Protein AF-A0A2V9XD97-F1 (afdb_monomer_lite)

Sequence (70 aa):
RTIYLLDTSSPDKPEPKPRQIKIGISDGVSTEVTEGLKEGEVVIIGSNMAEKPPTTGMPSNPFGGGMRRF

Radius of gyration: 23.36 Å; chains: 1; bounding box: 60×55×33 Å

Secondary structure (DSSP, 8-state):
-EEEEE-TT-TTSPPEEEEE-EEEEE-SS-EEEEES--TT--B------PPPPP--PPP--TT-------

pLDDT: mean 84.53, std 12.4, range [57.16, 97.88]

Foldseek 3Di:
DKWWFWDVPDVVDTDTDIWDFDWDDDPPVDIHTDDTDDPPTHTDPDDDDDPDPPDPDDPPDPPPDDDDDD

Structure (mmCIF, N/CA/C/O backbone):
data_AF-A0A2V9XD97-F1
#
_entry.id   AF-A0A2V9XD97-F1
#
loop_
_atom_site.group_PDB
_atom_site.id
_atom_site.type_symbol
_atom_site.label_atom_id
_atom_site.label_alt_id
_atom_site.label_comp_id
_atom_site.label_asym_id
_atom_site.label_entity_id
_atom_site.label_seq_id
_atom_site.pdbx_PDB_ins_code
_atom_site.Cartn_x
_atom_site.Cartn_y
_atom_site.Cartn_z
_atom_site.occupancy
_atom_site.B_iso_or_equiv
_atom_site.auth_seq_id
_atom_site.auth_comp_id
_atom_site.auth_asym_id
_atom_site.auth_atom_id
_atom_site.pdbx_PDB_model_num
ATOM 1 N N . ARG A 1 1 ? -2.597 -8.666 5.092 1.00 94.06 1 ARG A N 1
ATOM 2 C CA . ARG A 1 1 ? -1.816 -8.355 3.863 1.00 94.06 1 ARG A CA 1
ATOM 3 C C . ARG A 1 1 ? -0.519 -7.686 4.302 1.00 94.06 1 ARG A C 1
ATOM 5 O O . ARG A 1 1 ? -0.558 -6.976 5.296 1.00 94.06 1 ARG A O 1
ATOM 12 N N . THR A 1 2 ? 0.604 -7.927 3.628 1.00 96.50 2 THR A N 1
ATOM 13 C CA . THR A 1 2 ? 1.857 -7.213 3.928 1.00 96.50 2 THR A CA 1
ATOM 14 C C . THR A 1 2 ? 2.050 -6.098 2.914 1.00 96.50 2 THR A C 1
ATOM 16 O O . THR A 1 2 ? 1.897 -6.333 1.716 1.00 96.50 2 THR A O 1
ATOM 19 N N . ILE A 1 3 ? 2.370 -4.907 3.402 1.00 95.75 3 ILE A N 1
ATOM 20 C CA . ILE A 1 3 ? 2.864 -3.780 2.608 1.00 95.75 3 ILE A CA 1
ATOM 21 C C . ILE A 1 3 ? 4.253 -3.394 3.116 1.00 95.75 3 ILE A C 1
ATOM 23 O O . ILE A 1 3 ? 4.693 -3.889 4.156 1.00 95.75 3 ILE A O 1
ATOM 27 N N . TYR A 1 4 ? 4.940 -2.517 2.395 1.00 96.06 4 TYR A N 1
ATOM 28 C CA . TYR A 1 4 ? 6.263 -2.046 2.781 1.00 96.06 4 TYR A CA 1
ATOM 29 C C . TYR A 1 4 ? 6.234 -0.543 3.029 1.00 96.06 4 TYR A C 1
ATOM 31 O O . TYR A 1 4 ? 5.715 0.221 2.216 1.00 96.06 4 TYR A O 1
ATOM 39 N N . LEU A 1 5 ? 6.792 -0.147 4.165 1.00 95.25 5 LEU A N 1
ATOM 40 C CA . LEU A 1 5 ? 7.048 1.237 4.534 1.00 95.25 5 LEU A CA 1
ATOM 41 C C . LEU A 1 5 ? 8.435 1.637 4.047 1.00 95.25 5 LEU A C 1
ATOM 43 O O . LEU A 1 5 ? 9.361 0.828 4.102 1.00 95.25 5 LEU A O 1
ATOM 47 N N . LEU A 1 6 ? 8.586 2.878 3.605 1.00 91.94 6 LEU A N 1
ATOM 48 C CA . LEU A 1 6 ? 9.890 3.448 3.302 1.00 91.94 6 LEU A CA 1
ATOM 49 C C . LEU A 1 6 ? 10.437 4.129 4.557 1.00 91.94 6 LEU A C 1
ATOM 51 O O . LEU A 1 6 ? 9.823 5.068 5.060 1.00 91.94 6 LEU A O 1
ATOM 55 N N . ASP A 1 7 ? 11.581 3.676 5.072 1.00 85.69 7 ASP A N 1
ATOM 56 C CA . ASP A 1 7 ? 12.252 4.406 6.147 1.00 85.69 7 ASP A CA 1
ATOM 57 C C . ASP A 1 7 ? 12.950 5.650 5.589 1.00 85.69 7 ASP A C 1
ATOM 59 O O . ASP A 1 7 ? 13.972 5.555 4.911 1.00 85.69 7 ASP A O 1
ATOM 63 N N . THR A 1 8 ? 12.396 6.826 5.882 1.00 81.62 8 THR A N 1
ATOM 64 C CA . THR A 1 8 ? 12.947 8.116 5.446 1.00 81.62 8 THR A CA 1
ATOM 65 C C . THR A 1 8 ? 14.008 8.668 6.399 1.00 81.62 8 THR A C 1
ATOM 67 O O . THR A 1 8 ? 14.532 9.752 6.157 1.00 81.62 8 THR A O 1
ATOM 70 N N . SER A 1 9 ? 14.344 7.954 7.479 1.00 82.81 9 SER A N 1
ATOM 71 C CA . SER A 1 9 ? 15.351 8.400 8.456 1.00 82.81 9 SER A CA 1
ATOM 72 C C . SER A 1 9 ? 16.776 8.361 7.890 1.00 82.81 9 SER A C 1
ATOM 74 O O . SER A 1 9 ? 17.669 9.013 8.420 1.00 82.81 9 SER A O 1
ATOM 76 N N . SER A 1 10 ? 17.009 7.574 6.835 1.00 84.00 10 SER A N 1
ATOM 77 C CA . SER A 1 10 ? 18.302 7.420 6.157 1.00 84.00 10 SER A CA 1
ATOM 78 C C . SER A 1 10 ? 18.138 7.661 4.651 1.00 84.00 10 SER A C 1
ATOM 80 O O . SER A 1 10 ? 17.958 6.706 3.894 1.00 84.00 10 SER A O 1
ATOM 82 N N . PRO A 1 11 ? 18.174 8.928 4.195 1.00 79.06 11 PRO A N 1
ATOM 83 C CA . PRO A 1 11 ? 17.837 9.289 2.816 1.00 79.06 11 PRO A CA 1
ATOM 84 C C . PRO A 1 11 ? 18.766 8.665 1.764 1.00 79.06 11 PRO A C 1
ATOM 86 O O . PRO A 1 11 ? 18.326 8.404 0.649 1.00 79.06 11 PRO A O 1
ATOM 89 N N . ASP A 1 12 ? 20.016 8.357 2.119 1.00 84.75 12 ASP A N 1
ATOM 90 C CA . ASP A 1 12 ? 20.992 7.765 1.193 1.00 84.75 12 ASP A CA 1
ATOM 91 C C . ASP A 1 12 ? 20.795 6.255 0.975 1.00 84.75 12 ASP A C 1
ATOM 93 O O . ASP A 1 12 ? 21.335 5.679 0.028 1.00 84.75 12 ASP A O 1
ATOM 97 N N . LYS A 1 13 ? 20.049 5.588 1.865 1.00 83.25 13 LYS A N 1
ATOM 98 C CA . LYS A 1 13 ? 19.778 4.143 1.824 1.00 83.25 13 LYS A CA 1
ATOM 99 C C . LYS A 1 13 ? 18.367 3.859 2.341 1.00 83.25 13 LYS A C 1
ATOM 101 O O . LYS A 1 13 ? 18.212 3.354 3.453 1.00 83.25 13 LYS A O 1
ATOM 106 N N . PRO A 1 14 ? 17.332 4.191 1.559 1.00 83.25 14 PRO A N 1
ATOM 107 C CA . PRO A 1 14 ? 15.968 3.918 1.966 1.00 83.25 14 PRO A CA 1
ATOM 108 C C . PRO A 1 14 ? 15.714 2.404 1.955 1.00 83.25 14 PRO A C 1
ATOM 110 O O . PRO A 1 14 ? 15.806 1.750 0.915 1.00 83.25 14 PRO A O 1
ATOM 113 N N . GLU A 1 15 ? 15.394 1.839 3.119 1.00 88.44 15 GLU A N 1
ATOM 114 C CA . GLU A 1 15 ? 15.126 0.407 3.271 1.00 88.44 15 GLU A CA 1
ATOM 115 C C . GLU A 1 15 ? 13.617 0.127 3.391 1.00 88.44 15 GLU A C 1
ATOM 117 O O . GLU A 1 15 ? 12.932 0.760 4.205 1.00 88.44 15 GLU A O 1
ATOM 122 N N . PRO A 1 16 ? 13.073 -0.831 2.613 1.00 92.38 16 PRO A N 1
ATOM 123 C CA . PRO A 1 16 ? 11.677 -1.230 2.714 1.00 92.38 16 PRO A CA 1
ATOM 124 C C . PRO A 1 16 ? 11.442 -2.055 3.985 1.00 92.38 16 PRO A C 1
ATOM 126 O O . PRO A 1 16 ? 11.975 -3.155 4.144 1.00 92.38 16 PRO A O 1
ATOM 129 N N . LYS A 1 17 ? 10.581 -1.567 4.878 1.00 93.81 17 LYS A N 1
ATOM 130 C CA . LYS A 1 17 ? 10.218 -2.252 6.124 1.00 93.81 17 LYS A CA 1
ATOM 131 C C . LYS A 1 17 ? 8.856 -2.931 5.997 1.00 93.81 17 LYS A C 1
ATOM 133 O O . LYS A 1 17 ? 7.864 -2.242 5.753 1.00 93.81 17 LYS A O 1
ATOM 138 N N . PRO A 1 18 ? 8.752 -4.257 6.190 1.00 95.94 18 PRO A N 1
ATOM 139 C CA . PRO A 1 18 ? 7.472 -4.940 6.094 1.00 95.94 18 PRO A CA 1
ATOM 140 C C . PRO A 1 18 ? 6.514 -4.496 7.207 1.00 95.94 18 PRO A C 1
ATOM 142 O O . PRO A 1 18 ? 6.888 -4.286 8.370 1.00 95.94 18 PRO A O 1
ATOM 145 N N . ARG A 1 19 ? 5.238 -4.383 6.848 1.00 96.31 19 ARG A N 1
ATOM 146 C CA . ARG A 1 19 ? 4.140 -4.047 7.750 1.00 96.31 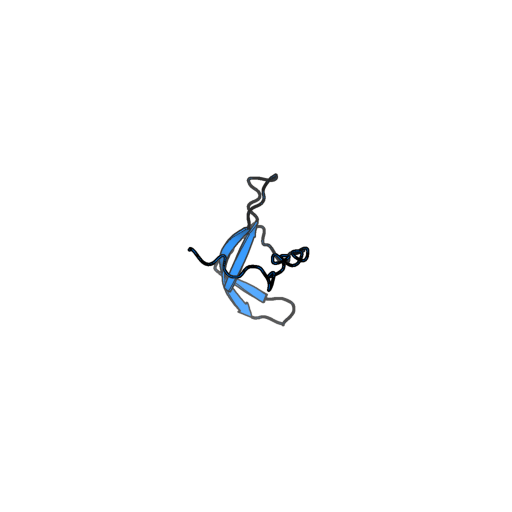19 ARG A CA 1
ATOM 147 C C . ARG A 1 19 ? 2.930 -4.904 7.444 1.00 96.31 19 ARG A C 1
ATOM 149 O O . ARG A 1 19 ? 2.459 -4.948 6.309 1.00 96.31 19 ARG A O 1
ATOM 156 N N . GLN A 1 20 ? 2.436 -5.595 8.466 1.00 97.88 20 GLN A N 1
ATOM 157 C CA . GLN A 1 20 ? 1.156 -6.277 8.369 1.00 97.88 20 GLN A CA 1
ATOM 158 C C . GLN A 1 20 ? 0.029 -5.270 8.548 1.00 97.88 20 GLN A C 1
ATOM 160 O O . GLN A 1 20 ? 0.048 -4.465 9.476 1.00 97.88 20 GLN A O 1
ATOM 165 N N . ILE A 1 21 ? -0.943 -5.357 7.651 1.00 97.44 21 ILE A N 1
ATOM 166 C CA . ILE A 1 21 ? -2.139 -4.529 7.648 1.00 97.44 21 ILE A CA 1
ATOM 167 C C . ILE A 1 21 ? -3.388 -5.389 7.485 1.00 97.44 21 ILE A C 1
ATOM 169 O O . ILE A 1 21 ? -3.352 -6.484 6.889 1.00 97.44 21 ILE A O 1
ATOM 173 N N . LYS A 1 22 ? -4.503 -4.846 7.963 1.00 97.88 22 LYS A N 1
ATOM 174 C CA . LYS A 1 22 ? -5.843 -5.349 7.680 1.00 97.88 22 LYS A CA 1
ATOM 175 C C . LYS A 1 22 ? -6.470 -4.480 6.601 1.00 97.88 22 LYS A C 1
ATOM 177 O O . LYS A 1 22 ? -6.468 -3.257 6.703 1.00 97.88 22 LYS A O 1
ATOM 182 N N . ILE A 1 23 ? -6.957 -5.136 5.559 1.00 97.12 23 ILE A N 1
ATOM 183 C CA . ILE A 1 23 ? -7.643 -4.480 4.450 1.00 97.12 23 ILE A CA 1
ATOM 184 C C . ILE A 1 23 ? -9.152 -4.615 4.643 1.00 97.12 23 ILE A C 1
ATOM 186 O O . ILE A 1 23 ? -9.602 -5.614 5.212 1.00 97.12 23 ILE A O 1
ATOM 190 N N . GLY A 1 24 ? -9.899 -3.622 4.177 1.00 96.31 24 GLY A N 1
ATOM 191 C CA . GLY A 1 24 ? -11.354 -3.668 4.086 1.00 96.31 24 GLY A CA 1
ATOM 192 C C . GLY A 1 24 ? -11.799 -3.987 2.660 1.00 96.31 24 GLY A C 1
ATOM 193 O O . GLY A 1 24 ? -11.372 -4.981 2.067 1.00 96.31 24 GLY A O 1
ATOM 194 N N . ILE A 1 25 ? -12.659 -3.134 2.117 1.00 96.69 25 ILE A N 1
ATOM 195 C CA . ILE A 1 25 ? -13.199 -3.225 0.763 1.00 96.69 25 ILE A CA 1
ATOM 196 C C . ILE A 1 25 ? -12.145 -2.796 -0.274 1.00 96.69 25 ILE A C 1
ATOM 198 O O . ILE A 1 25 ? -11.320 -1.905 -0.055 1.00 96.69 25 ILE A O 1
ATOM 202 N N . SER A 1 26 ? -12.176 -3.461 -1.428 1.00 96.38 26 SER A N 1
ATOM 203 C CA . SER A 1 26 ? -11.386 -3.127 -2.612 1.00 96.38 26 SER A CA 1
ATOM 204 C C . SER A 1 26 ? -12.322 -3.003 -3.810 1.00 96.38 26 SER A C 1
ATOM 206 O O . SER A 1 26 ? -13.190 -3.857 -3.990 1.00 96.38 26 SER A O 1
ATOM 208 N N . ASP A 1 27 ? -12.147 -1.970 -4.630 1.00 95.62 27 ASP A N 1
ATOM 209 C CA . ASP A 1 27 ? -12.904 -1.762 -5.876 1.00 95.62 27 ASP A CA 1
ATOM 210 C C . ASP A 1 27 ? -12.101 -2.167 -7.132 1.00 95.62 27 ASP A C 1
ATOM 212 O O . ASP A 1 27 ? -12.520 -1.928 -8.263 1.00 95.62 27 ASP A O 1
ATOM 216 N N . GLY A 1 28 ? 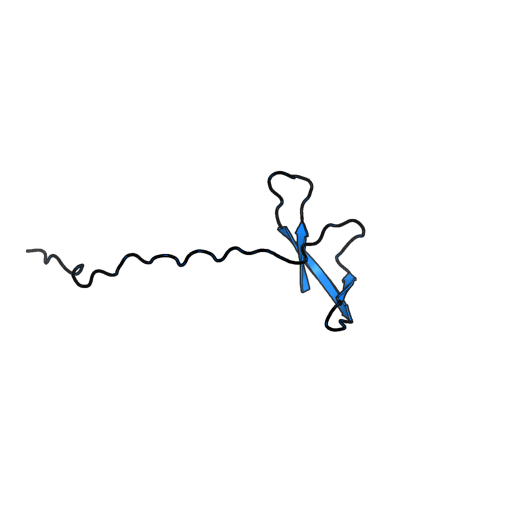-10.936 -2.797 -6.936 1.00 93.56 28 GLY A N 1
ATOM 217 C CA . GLY A 1 28 ? -10.011 -3.189 -8.002 1.00 93.56 28 GLY A CA 1
ATOM 218 C C . GLY A 1 28 ? -9.050 -2.083 -8.451 1.00 93.56 28 GLY A C 1
ATOM 219 O O . GLY A 1 28 ? -8.067 -2.386 -9.125 1.00 93.56 28 GLY A O 1
ATOM 220 N N . VAL A 1 29 ? -9.277 -0.834 -8.039 1.00 94.56 29 VAL A N 1
ATOM 221 C CA . VAL A 1 29 ? -8.380 0.310 -8.273 1.00 94.56 29 VAL A CA 1
ATOM 222 C C . VAL A 1 29 ? -7.748 0.765 -6.956 1.00 94.56 29 VAL A C 1
ATOM 224 O O . VAL A 1 29 ? -6.543 0.991 -6.877 1.00 94.56 29 VAL A O 1
ATOM 227 N N . SER A 1 30 ? -8.552 0.839 -5.903 1.00 94.56 30 SER A N 1
ATOM 228 C CA . SER A 1 30 ? -8.206 1.250 -4.550 1.00 94.56 30 SER A CA 1
ATOM 229 C C . SER A 1 30 ? -8.585 0.160 -3.551 1.00 94.56 30 SER A C 1
ATOM 231 O O . SER A 1 30 ? -9.527 -0.608 -3.739 1.00 94.56 30 SER A O 1
ATOM 233 N N . THR A 1 31 ? -7.815 0.056 -2.471 1.00 94.62 31 THR A N 1
ATOM 234 C CA . THR A 1 31 ? -8.093 -0.861 -1.358 1.00 94.62 31 THR A CA 1
ATOM 235 C C . THR A 1 31 ? -7.940 -0.096 -0.062 1.00 94.62 31 THR A C 1
ATOM 237 O O . THR A 1 31 ? -6.882 0.485 0.182 1.00 94.62 31 THR A O 1
ATOM 240 N N . GLU A 1 32 ? -8.974 -0.099 0.771 1.00 94.69 32 GLU A N 1
ATOM 241 C CA . GLU A 1 32 ? -8.905 0.573 2.063 1.00 94.69 32 GLU A CA 1
ATOM 242 C C . GLU A 1 32 ? -8.110 -0.257 3.079 1.00 94.69 32 GLU A C 1
ATOM 244 O O . GLU A 1 32 ? -8.154 -1.494 3.096 1.00 94.69 32 GLU A O 1
ATOM 249 N N . VAL A 1 33 ? -7.383 0.441 3.950 1.00 96.19 33 VAL A N 1
ATOM 250 C CA . VAL A 1 33 ? -6.658 -0.152 5.074 1.00 96.19 33 VAL A CA 1
ATOM 251 C C . VAL A 1 33 ? -7.353 0.273 6.355 1.00 96.19 33 VAL A C 1
ATOM 253 O O . VAL A 1 33 ? -7.428 1.461 6.651 1.00 96.19 33 VAL A O 1
ATOM 256 N N . THR A 1 34 ? -7.861 -0.691 7.117 1.00 97.12 34 THR A N 1
ATOM 257 C CA . THR A 1 34 ? -8.631 -0.412 8.336 1.00 97.12 34 THR A CA 1
ATOM 258 C C . THR A 1 34 ? -7.756 -0.406 9.587 1.00 97.12 34 THR A C 1
ATOM 260 O O . THR A 1 34 ? -8.107 0.223 10.577 1.00 97.12 34 THR A O 1
ATOM 263 N N . GLU A 1 35 ? -6.632 -1.134 9.576 1.00 97.31 35 GLU A N 1
ATOM 264 C CA . GLU A 1 35 ? -5.725 -1.275 10.724 1.00 97.31 35 GLU A CA 1
ATOM 265 C C . GLU A 1 35 ? -4.273 -1.505 10.261 1.00 97.31 35 GLU A C 1
ATOM 267 O O . GLU A 1 35 ? -4.026 -2.097 9.205 1.00 97.31 35 GLU A O 1
ATOM 272 N N . GLY A 1 36 ? -3.305 -1.115 11.098 1.00 95.06 36 GLY A N 1
ATOM 273 C CA . GLY A 1 36 ? -1.878 -1.423 10.904 1.00 95.06 36 GLY A CA 1
ATOM 274 C C . GLY A 1 36 ? -1.051 -0.341 10.199 1.00 95.06 36 GLY A C 1
ATOM 275 O O . GLY A 1 36 ? 0.136 -0.563 9.963 1.00 95.06 36 GLY A O 1
ATOM 276 N N . LEU A 1 37 ? -1.652 0.815 9.909 1.00 94.81 37 LEU A N 1
ATOM 277 C 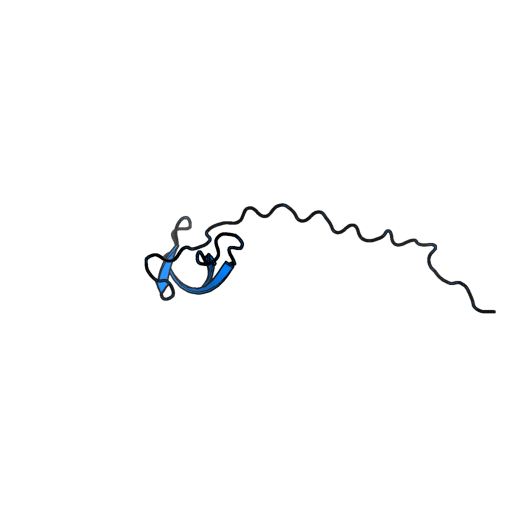CA . LEU A 1 37 ? -0.990 2.022 9.405 1.00 94.81 37 LEU A CA 1
ATOM 278 C C . LEU A 1 37 ? -1.336 3.228 10.276 1.00 94.81 37 LEU A C 1
ATOM 280 O O . LEU A 1 37 ? -2.418 3.283 10.865 1.00 94.81 37 LEU A O 1
ATOM 284 N N . LYS A 1 38 ? -0.422 4.194 10.333 1.00 92.69 38 LYS A N 1
ATOM 285 C CA . LYS A 1 38 ? -0.650 5.508 10.943 1.00 92.69 38 LYS A CA 1
ATOM 286 C C . LYS A 1 38 ? -0.613 6.602 9.883 1.00 92.69 38 LYS A C 1
ATOM 288 O O . LYS A 1 38 ? 0.070 6.477 8.868 1.00 92.69 38 LYS A O 1
ATOM 293 N N . GLU A 1 39 ? -1.323 7.695 10.139 1.00 90.88 39 GLU A N 1
ATOM 294 C CA . GLU A 1 39 ? -1.237 8.886 9.294 1.00 90.88 39 GLU A CA 1
ATOM 295 C C . GLU A 1 39 ? 0.200 9.431 9.256 1.00 90.88 39 GLU A C 1
ATOM 297 O O . GLU A 1 39 ? 0.909 9.428 10.263 1.00 90.88 39 GLU A O 1
ATOM 302 N N . GLY A 1 40 ? 0.629 9.884 8.075 1.00 91.38 40 GLY A N 1
ATOM 303 C CA . GLY A 1 40 ? 1.977 10.409 7.835 1.00 91.38 40 GLY A CA 1
ATOM 304 C C . GLY A 1 40 ? 3.041 9.358 7.498 1.00 91.38 40 GLY A C 1
ATOM 305 O O . GLY A 1 40 ? 4.155 9.730 7.133 1.00 91.38 40 GLY A O 1
ATOM 306 N N . GLU A 1 41 ? 2.730 8.061 7.572 1.00 92.19 41 GLU A N 1
ATOM 307 C CA . GLU A 1 41 ? 3.655 7.007 7.145 1.00 92.19 41 GLU A CA 1
ATOM 308 C C . GLU A 1 41 ? 3.782 6.939 5.612 1.00 92.19 41 GLU A C 1
ATOM 310 O O . GLU A 1 41 ? 2.794 6.991 4.877 1.00 92.19 41 GLU A O 1
ATOM 315 N N . VAL A 1 42 ? 5.016 6.782 5.118 1.00 92.88 42 VAL A N 1
ATOM 316 C CA . VAL A 1 42 ? 5.308 6.659 3.681 1.00 92.88 42 VAL A CA 1
ATOM 317 C C . VAL A 1 42 ? 5.289 5.188 3.274 1.00 92.88 42 VAL A C 1
ATOM 319 O O . VAL A 1 42 ? 6.096 4.385 3.748 1.00 92.88 42 VAL A O 1
ATOM 322 N N . VAL A 1 43 ? 4.381 4.832 2.366 1.00 94.56 43 VAL A N 1
ATOM 323 C CA . VAL A 1 43 ? 4.195 3.465 1.856 1.00 94.56 43 VAL A CA 1
ATOM 324 C C . VAL A 1 43 ? 4.732 3.313 0.433 1.00 94.56 43 VAL A C 1
ATOM 326 O O . VAL A 1 43 ? 4.646 4.225 -0.387 1.00 94.56 43 VAL A O 1
ATOM 329 N N . ILE A 1 44 ? 5.256 2.131 0.115 1.00 94.06 44 ILE A N 1
ATOM 330 C CA . ILE A 1 44 ? 5.701 1.774 -1.235 1.00 94.06 44 ILE A CA 1
ATOM 331 C C . ILE A 1 44 ? 4.511 1.189 -2.006 1.00 94.06 44 ILE A C 1
ATOM 333 O O . ILE A 1 44 ? 4.001 0.128 -1.647 1.00 94.06 44 ILE A O 1
ATOM 337 N N . ILE A 1 45 ? 4.087 1.866 -3.076 1.00 92.88 45 ILE A N 1
ATOM 338 C CA . IL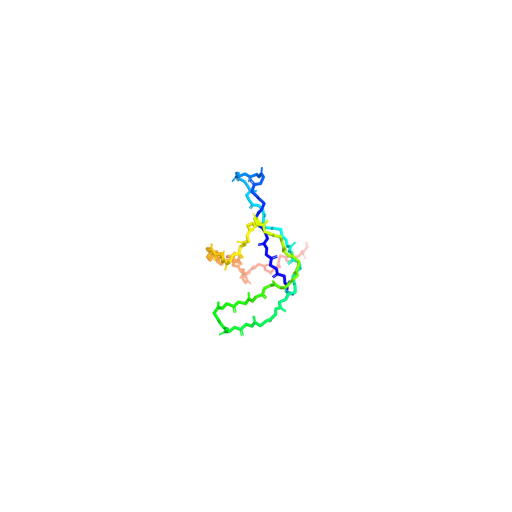E A 1 45 ? 2.947 1.458 -3.927 1.00 92.88 45 ILE A CA 1
ATOM 339 C C . ILE A 1 45 ? 3.364 0.805 -5.253 1.00 92.88 45 ILE A C 1
ATOM 341 O O . ILE A 1 45 ? 2.531 0.256 -5.967 1.00 92.88 45 ILE A O 1
ATOM 345 N N . GLY A 1 46 ? 4.654 0.841 -5.580 1.00 89.56 46 GLY A N 1
ATOM 346 C CA . GLY A 1 46 ? 5.207 0.256 -6.793 1.00 89.56 46 GLY A CA 1
ATOM 347 C C . GLY A 1 46 ? 6.729 0.244 -6.748 1.00 89.56 46 GLY A C 1
ATOM 348 O O . GLY A 1 46 ? 7.345 0.968 -5.965 1.00 89.56 46 GLY A O 1
ATOM 349 N N . SER A 1 47 ? 7.339 -0.592 -7.579 1.00 86.44 47 SER A N 1
ATOM 350 C CA . SER A 1 47 ? 8.786 -0.654 -7.745 1.00 86.44 47 SER A CA 1
ATOM 351 C C . SER A 1 47 ? 9.135 -0.726 -9.225 1.00 86.44 47 SER A C 1
ATOM 353 O O . SER A 1 47 ? 8.541 -1.486 -9.988 1.00 86.44 47 SER A O 1
ATOM 355 N N . ASN A 1 48 ? 10.137 0.052 -9.625 1.00 83.56 48 ASN A N 1
ATOM 356 C CA . ASN A 1 48 ? 10.771 -0.098 -10.927 1.00 83.56 48 ASN A CA 1
ATOM 357 C C . ASN A 1 48 ? 11.888 -1.128 -10.767 1.00 83.56 48 ASN A C 1
ATOM 359 O O . ASN A 1 48 ? 13.030 -0.778 -10.468 1.00 83.56 48 ASN A O 1
ATOM 363 N N . MET A 1 49 ? 11.554 -2.412 -10.881 1.00 72.88 49 MET A N 1
ATOM 364 C CA . MET A 1 49 ? 12.583 -3.446 -10.930 1.00 72.88 49 MET A CA 1
ATOM 365 C C . MET A 1 49 ? 13.208 -3.434 -12.323 1.00 72.88 49 MET A C 1
ATOM 367 O O . MET A 1 49 ? 12.544 -3.763 -13.302 1.00 72.88 49 MET A O 1
ATOM 371 N N . ALA A 1 50 ? 14.483 -3.056 -12.417 1.00 72.75 50 ALA A N 1
ATOM 372 C CA . ALA A 1 50 ? 15.269 -3.399 -13.594 1.00 72.75 50 ALA A CA 1
ATOM 373 C C . ALA A 1 50 ? 15.332 -4.931 -13.689 1.00 72.75 50 ALA A C 1
ATOM 375 O O . ALA A 1 50 ? 15.555 -5.599 -12.673 1.00 72.75 50 ALA A O 1
ATOM 376 N N . GLU A 1 51 ? 15.117 -5.491 -14.882 1.00 72.88 51 GLU A N 1
ATOM 377 C CA . GLU A 1 51 ? 15.302 -6.925 -15.097 1.00 72.88 51 GLU A CA 1
ATOM 378 C C . GLU A 1 51 ? 16.707 -7.316 -14.642 1.00 72.88 51 GLU A C 1
ATOM 380 O O . GLU A 1 51 ? 17.713 -6.772 -15.106 1.00 72.88 51 GLU A O 1
ATOM 385 N N . LYS A 1 52 ? 16.781 -8.257 -13.694 1.00 69.62 52 LYS A N 1
ATOM 386 C CA . LYS A 1 52 ? 18.055 -8.859 -13.318 1.00 69.62 52 LYS A CA 1
ATOM 387 C C . LYS A 1 52 ? 18.594 -9.536 -14.582 1.00 69.62 52 LYS A C 1
ATOM 389 O O . LYS A 1 52 ? 17.905 -10.424 -15.091 1.00 69.62 52 LYS A O 1
ATOM 394 N N . PRO A 1 53 ? 19.785 -9.161 -15.087 1.00 71.12 53 PRO A N 1
ATOM 395 C CA . PRO A 1 53 ? 20.349 -9.833 -16.244 1.00 71.12 53 PRO A CA 1
ATOM 396 C C . PRO A 1 53 ? 20.407 -11.336 -15.948 1.00 71.12 53 PRO A C 1
ATOM 398 O O . PRO A 1 53 ? 20.720 -11.718 -14.808 1.00 71.12 53 PRO A O 1
ATOM 401 N N . PRO A 1 54 ? 20.052 -12.193 -16.923 1.00 71.44 54 PRO A N 1
ATOM 402 C CA . PRO A 1 54 ? 20.069 -13.629 -16.721 1.00 71.44 54 PRO A CA 1
ATOM 403 C C . PRO A 1 54 ? 21.438 -14.015 -16.175 1.00 71.44 54 PRO A C 1
ATOM 405 O O . PRO A 1 54 ? 22.473 -13.559 -16.663 1.00 71.44 54 PRO A O 1
ATOM 408 N N . THR A 1 55 ? 21.444 -14.820 -15.114 1.00 68.62 55 THR A N 1
ATOM 409 C CA . THR A 1 55 ? 22.696 -15.367 -14.595 1.00 68.62 55 THR A CA 1
ATOM 410 C C . THR A 1 55 ? 23.256 -16.246 -15.702 1.00 68.62 55 THR A C 1
ATOM 412 O O . THR A 1 55 ? 22.687 -17.295 -15.999 1.00 68.62 55 THR A O 1
ATOM 415 N N . THR A 1 56 ? 24.314 -15.792 -16.371 1.00 64.94 56 THR A N 1
ATOM 416 C CA . THR A 1 56 ? 25.042 -16.601 -17.341 1.00 64.94 56 THR A CA 1
ATOM 417 C C . THR A 1 56 ? 25.660 -17.757 -16.568 1.00 64.94 56 THR A C 1
ATOM 419 O O . THR A 1 56 ? 26.695 -17.624 -15.917 1.00 64.94 56 THR A O 1
ATOM 422 N N . GLY A 1 57 ? 24.975 -18.901 -16.564 1.00 66.44 57 GLY A N 1
ATOM 423 C CA . GLY A 1 57 ? 25.581 -20.145 -16.120 1.00 66.44 57 GLY A CA 1
ATOM 424 C C . GLY A 1 57 ? 26.865 -20.353 -16.917 1.00 66.44 57 GLY A C 1
ATOM 425 O O . GLY A 1 57 ? 26.877 -20.143 -18.133 1.00 66.44 57 GLY A O 1
ATOM 426 N N . MET A 1 58 ? 27.954 -20.721 -16.238 1.00 67.69 58 MET A N 1
ATOM 427 C CA . MET A 1 58 ? 29.155 -21.194 -16.922 1.00 67.69 58 MET A CA 1
ATOM 428 C C . MET A 1 58 ? 28.741 -22.255 -17.952 1.00 67.69 58 MET A C 1
ATOM 430 O O . MET A 1 58 ? 27.939 -23.129 -17.607 1.00 67.69 58 MET A O 1
ATOM 434 N N . PRO A 1 59 ? 29.258 -22.209 -19.193 1.00 69.94 59 PRO A N 1
ATOM 435 C CA . PRO A 1 59 ? 28.964 -23.245 -20.166 1.00 69.94 59 PRO A CA 1
ATOM 436 C C . PRO A 1 59 ? 29.392 -24.587 -19.572 1.00 69.94 59 PRO A C 1
ATOM 438 O O . PRO A 1 59 ? 30.561 -24.788 -19.239 1.00 69.94 59 PRO A O 1
ATOM 441 N N . SER A 1 60 ? 28.438 -25.501 -19.399 1.00 67.12 60 SER A N 1
ATOM 442 C CA . SER A 1 60 ? 28.722 -26.879 -19.023 1.00 67.12 60 SER A CA 1
ATOM 443 C C . SER A 1 60 ? 29.538 -27.501 -20.152 1.00 67.12 60 SER A C 1
ATOM 445 O O . SER A 1 60 ? 28.987 -27.868 -21.188 1.00 67.12 60 SER A O 1
ATOM 447 N N . ASN A 1 61 ? 30.860 -27.548 -19.990 1.00 72.00 61 ASN A N 1
ATOM 448 C CA . ASN A 1 61 ? 31.752 -28.133 -20.978 1.00 72.00 61 ASN A CA 1
ATOM 449 C C . ASN A 1 61 ? 31.552 -29.663 -20.985 1.00 72.00 61 ASN A C 1
ATOM 451 O O . ASN A 1 61 ? 31.898 -30.308 -19.991 1.00 72.00 61 ASN A O 1
ATOM 455 N N . PRO A 1 62 ? 31.046 -30.273 -22.075 1.00 65.50 62 PRO A N 1
ATOM 456 C CA . PRO A 1 62 ? 30.842 -31.723 -22.149 1.00 65.50 62 PRO A CA 1
ATOM 457 C C . PRO A 1 62 ? 32.162 -32.513 -22.164 1.00 65.50 62 PRO A C 1
ATOM 459 O O . PRO A 1 62 ? 32.152 -33.733 -22.038 1.00 65.50 62 PRO A O 1
ATOM 462 N N . PHE A 1 63 ? 33.303 -31.825 -22.269 1.00 69.56 63 PHE A N 1
ATOM 463 C CA . PHE A 1 63 ? 34.643 -32.408 -22.188 1.00 69.56 63 PHE A CA 1
ATOM 464 C C . PHE A 1 63 ? 35.280 -32.299 -20.789 1.00 69.56 63 PHE A C 1
ATOM 466 O O . PHE A 1 63 ? 36.427 -32.691 -20.600 1.00 6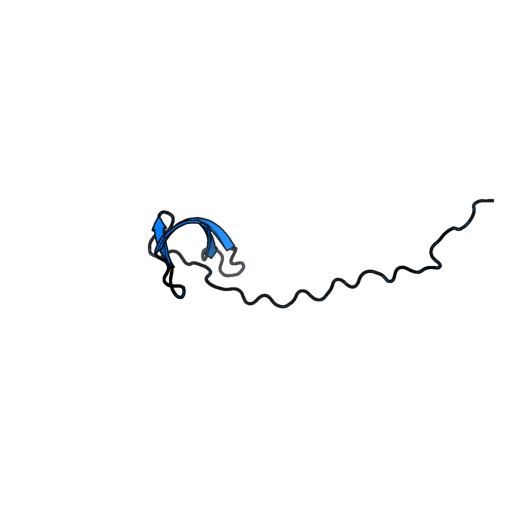9.56 63 PHE A O 1
ATOM 473 N N . GLY A 1 64 ? 34.557 -31.788 -19.785 1.00 63.75 64 GLY A N 1
ATOM 474 C CA . GLY A 1 64 ? 35.048 -31.602 -18.412 1.00 63.75 64 GLY A CA 1
ATOM 475 C C . GLY A 1 64 ? 34.985 -32.846 -17.518 1.00 63.75 64 GLY A C 1
ATOM 476 O O . GLY A 1 64 ? 34.853 -32.711 -16.304 1.00 63.75 64 GLY A O 1
ATOM 477 N N . GLY A 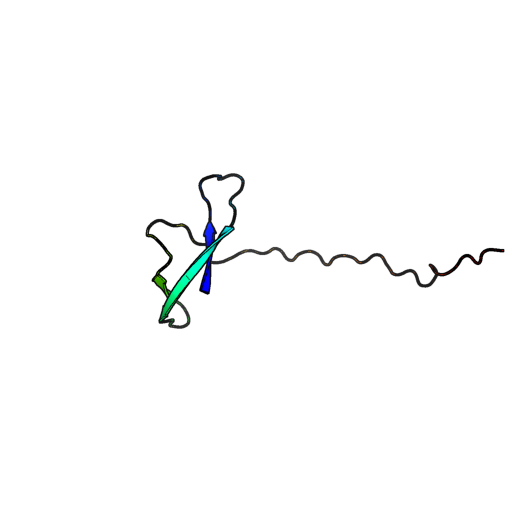1 65 ? 35.020 -34.051 -18.093 1.00 66.81 65 GLY A N 1
ATOM 478 C CA . GLY A 1 65 ? 34.795 -35.308 -17.381 1.00 66.81 65 GLY A CA 1
ATOM 479 C C . GLY A 1 65 ? 35.955 -36.295 -17.501 1.00 66.81 65 GLY A C 1
ATOM 480 O O . GLY A 1 65 ? 35.996 -37.087 -18.435 1.00 66.81 65 GLY A O 1
ATOM 481 N N . GLY A 1 66 ? 36.828 -36.309 -16.490 1.00 66.19 66 GLY A N 1
ATOM 482 C CA . GLY A 1 66 ? 37.565 -37.511 -16.086 1.00 66.19 66 GLY A CA 1
ATOM 483 C C . GLY A 1 66 ? 38.996 -37.653 -16.604 1.00 66.19 66 GLY A C 1
ATOM 484 O O . GLY A 1 66 ? 39.257 -38.449 -17.503 1.00 66.19 66 GLY A O 1
ATOM 485 N N . MET A 1 67 ? 39.955 -37.009 -15.928 1.00 57.16 67 MET A N 1
ATOM 486 C CA . MET A 1 67 ? 41.326 -37.525 -15.927 1.00 57.16 67 MET A CA 1
ATOM 487 C C . MET A 1 67 ? 41.355 -38.787 -15.057 1.00 57.16 67 MET A C 1
ATOM 489 O O . MET A 1 67 ? 41.200 -38.731 -13.836 1.00 57.16 67 MET A O 1
ATOM 493 N N . ARG A 1 68 ? 41.487 -39.942 -15.709 1.00 66.75 68 ARG A N 1
ATOM 494 C CA . ARG A 1 68 ? 41.634 -41.246 -15.058 1.00 66.75 68 ARG A CA 1
ATOM 495 C C . ARG A 1 68 ? 42.988 -41.269 -14.352 1.00 66.75 68 ARG A C 1
ATOM 497 O O . ARG A 1 68 ? 44.009 -41.015 -14.982 1.00 66.75 68 ARG A O 1
ATOM 504 N N . ARG A 1 69 ? 42.975 -41.553 -13.051 1.00 60.56 69 ARG A N 1
ATOM 505 C CA . ARG A 1 69 ? 44.182 -41.829 -12.266 1.00 60.56 69 ARG A CA 1
ATOM 506 C C . ARG A 1 69 ? 44.755 -43.164 -12.748 1.00 60.56 69 ARG A C 1
ATOM 508 O O . ARG A 1 69 ? 44.017 -44.150 -12.752 1.00 60.56 69 ARG A O 1
ATOM 515 N N . PHE A 1 70 ? 46.015 -43.164 -13.160 1.00 63.56 70 PHE A N 1
ATOM 516 C CA . PHE A 1 70 ? 46.853 -44.354 -13.306 1.00 63.56 70 PHE A CA 1
ATOM 517 C C . PHE A 1 70 ? 47.913 -44.329 -12.209 1.00 63.56 70 PHE A C 1
ATOM 519 O O . PHE A 1 70 ? 48.376 -43.212 -11.880 1.00 63.56 70 PHE A O 1
#